Protein AF-A0A852T7P0-F1 (afdb_monomer_lite)

Sequence (126 aa):
MKSQEEKFKQILKGRRVLLIGSQAPQAKSSLEEKYAKDLGCTIVGAIPIYEYEDIPNVKEKLNGFNFDICFLSAGVNAVILASYIAQNFGKIAFDIGSGMETFSTDEVVTDSFINDTIGLDNLMKM

InterPro domains:
  IPR049785 GT-D fold-like domain, firmicutes [NF040628] (3-106)
  IPR055171 GT-D fold-like domain [PF22882] (3-102)

Structure (mmCIF, N/CA/C/O backbone):
data_AF-A0A852T7P0-F1
#
_entry.id   AF-A0A852T7P0-F1
#
loop_
_atom_site.group_PDB
_atom_site.id
_atom_site.type_symbol
_atom_site.label_atom_id
_atom_site.label_alt_id
_atom_site.label_comp_id
_atom_site.label_asym_id
_atom_site.label_entity_id
_atom_site.label_seq_id
_atom_site.pdbx_PDB_ins_code
_atom_site.Cartn_x
_atom_site.Cartn_y
_atom_site.Cartn_z
_atom_site.occupancy
_atom_site.B_iso_or_equiv
_atom_site.auth_seq_id
_atom_site.auth_comp_id
_atom_site.auth_asym_id
_atom_site.auth_atom_id
_atom_site.pdbx_PDB_model_num
ATOM 1 N N . MET A 1 1 ? 3.379 9.599 4.210 1.00 69.44 1 MET A N 1
ATOM 2 C CA . MET A 1 1 ? 4.036 10.421 3.163 1.00 69.44 1 MET A CA 1
ATOM 3 C C . MET A 1 1 ? 4.495 11.741 3.764 1.00 69.44 1 MET A C 1
ATOM 5 O O . MET A 1 1 ? 3.643 12.475 4.249 1.00 69.44 1 MET A O 1
ATOM 9 N N . LYS A 1 2 ? 5.800 12.048 3.728 1.00 75.94 2 LYS A N 1
ATOM 10 C CA . LYS A 1 2 ? 6.367 13.271 4.333 1.00 75.94 2 LYS A CA 1
ATOM 11 C C . LYS A 1 2 ? 5.802 14.572 3.747 1.00 75.94 2 LYS A C 1
ATOM 13 O O . LYS A 1 2 ? 5.472 15.485 4.488 1.00 75.94 2 LYS A O 1
ATOM 18 N N . SER A 1 3 ? 5.616 14.644 2.430 1.00 79.81 3 SER A N 1
ATOM 19 C CA . SER A 1 3 ? 5.152 15.867 1.753 1.00 79.81 3 SER A CA 1
ATOM 20 C C . SER A 1 3 ? 3.690 16.245 2.030 1.00 79.81 3 SER A C 1
ATOM 22 O O . SER A 1 3 ? 3.291 17.367 1.732 1.00 79.81 3 SER A O 1
ATOM 24 N N . GLN A 1 4 ? 2.873 15.327 2.561 1.00 86.94 4 GLN A N 1
ATOM 25 C CA . GLN A 1 4 ? 1.442 15.520 2.843 1.00 86.94 4 GLN A CA 1
ATOM 26 C C . GLN A 1 4 ? 1.046 14.817 4.154 1.00 86.94 4 GLN A C 1
ATOM 28 O O . GLN A 1 4 ? 0.024 14.132 4.219 1.00 86.94 4 GLN A O 1
ATOM 33 N N . GLU A 1 5 ? 1.880 14.943 5.190 1.00 89.19 5 GLU A N 1
ATOM 34 C CA . GLU A 1 5 ? 1.783 14.137 6.415 1.00 89.19 5 GLU A CA 1
ATOM 35 C C . GLU A 1 5 ? 0.405 14.205 7.085 1.00 89.19 5 GLU A C 1
ATOM 37 O O . GLU A 1 5 ? -0.184 13.168 7.383 1.00 89.19 5 GLU A O 1
ATOM 42 N N . GLU A 1 6 ? -0.158 15.401 7.253 1.00 93.81 6 GLU A N 1
ATOM 43 C CA . GLU A 1 6 ? -1.453 15.560 7.924 1.00 93.81 6 GLU A CA 1
ATOM 44 C C . GLU A 1 6 ? -2.608 14.913 7.154 1.00 93.81 6 GLU A C 1
ATOM 46 O O . GLU A 1 6 ? -3.426 14.198 7.732 1.00 93.81 6 GLU A O 1
ATOM 51 N N . LYS A 1 7 ? -2.644 15.068 5.825 1.00 94.00 7 LYS A N 1
ATOM 52 C CA . LYS A 1 7 ? -3.640 14.376 4.991 1.00 94.00 7 LYS A CA 1
ATOM 53 C C . LYS A 1 7 ? -3.451 12.864 5.050 1.00 94.00 7 LYS A C 1
ATOM 55 O O . LYS A 1 7 ? -4.428 12.128 5.113 1.00 94.00 7 LYS A O 1
ATOM 60 N N . PHE A 1 8 ? -2.204 12.398 5.062 1.00 93.62 8 PHE A N 1
ATOM 61 C CA . PHE A 1 8 ? -1.899 10.977 5.183 1.00 93.62 8 PHE A CA 1
ATOM 62 C C . PHE A 1 8 ? -2.403 10.403 6.515 1.00 93.62 8 PHE A C 1
ATOM 64 O O . PHE A 1 8 ? -3.088 9.382 6.514 1.00 93.62 8 PHE A O 1
ATOM 71 N N . LYS A 1 9 ? -2.172 11.095 7.639 1.00 95.31 9 LYS A N 1
ATOM 72 C CA . LYS A 1 9 ? -2.727 10.703 8.946 1.00 95.31 9 LYS A CA 1
ATOM 73 C C . LYS A 1 9 ? -4.258 10.666 8.929 1.00 95.31 9 LYS A C 1
ATOM 75 O O . LYS A 1 9 ? -4.852 9.732 9.462 1.00 95.31 9 LYS A O 1
ATOM 80 N N . GLN A 1 10 ? -4.908 11.634 8.280 1.00 96.25 10 GLN A N 1
ATOM 81 C CA . GLN A 1 10 ? -6.368 11.644 8.123 1.00 96.25 10 GLN A CA 1
ATOM 82 C C . GLN A 1 10 ? -6.884 10.465 7.287 1.00 96.25 10 GLN A C 1
ATOM 84 O O . GLN A 1 10 ? -7.902 9.879 7.646 1.00 96.25 10 GLN A O 1
ATOM 89 N N . ILE A 1 11 ? -6.181 10.092 6.212 1.00 95.38 11 ILE A N 1
ATOM 90 C CA . ILE A 1 11 ? -6.508 8.914 5.391 1.00 95.38 11 ILE A CA 1
ATOM 91 C C . ILE A 1 11 ? -6.413 7.630 6.223 1.00 95.38 11 ILE A C 1
ATOM 93 O O . ILE A 1 11 ? -7.274 6.763 6.095 1.00 95.38 11 ILE A O 1
ATOM 97 N N . LEU A 1 12 ? -5.397 7.507 7.082 1.00 96.62 12 LEU A N 1
ATOM 98 C CA . LEU A 1 12 ? -5.190 6.323 7.919 1.00 96.62 12 LEU A CA 1
ATOM 99 C C . LEU A 1 12 ? -6.191 6.208 9.075 1.00 96.62 12 LEU A C 1
ATOM 101 O O . LEU A 1 12 ? -6.543 5.094 9.457 1.00 96.62 12 LEU A O 1
ATOM 105 N N . LYS A 1 13 ? -6.631 7.330 9.655 1.00 97.88 13 LYS A N 1
ATOM 106 C CA . LYS A 1 13 ? -7.375 7.356 10.922 1.00 97.88 13 LYS A CA 1
ATOM 107 C C . LYS A 1 13 ? -8.581 6.407 10.927 1.00 97.88 13 LYS A C 1
ATOM 109 O O . LYS A 1 13 ? -9.519 6.572 10.148 1.00 97.88 13 LYS A O 1
ATOM 114 N N . GLY A 1 14 ? -8.562 5.429 11.835 1.00 98.00 14 GLY A N 1
ATOM 115 C CA . GLY A 1 14 ? -9.630 4.436 11.997 1.00 98.00 14 GLY A CA 1
ATOM 116 C C . GLY A 1 14 ? -9.821 3.481 10.812 1.00 98.00 14 GLY A C 1
ATOM 117 O O . GLY A 1 14 ? -10.882 2.866 10.706 1.00 98.00 14 GLY A O 1
ATOM 118 N N . ARG A 1 15 ? -8.860 3.388 9.881 1.00 98.25 15 ARG A N 1
ATOM 119 C CA . ARG A 1 15 ? -8.973 2.559 8.671 1.00 98.25 15 ARG A CA 1
ATOM 120 C C . ARG A 1 15 ? -8.245 1.235 8.786 1.00 98.25 15 ARG A C 1
ATOM 122 O O . ARG A 1 15 ? -7.194 1.121 9.415 1.00 98.25 15 ARG A O 1
ATOM 129 N N . ARG A 1 16 ? -8.786 0.248 8.078 1.00 98.56 16 ARG A N 1
ATOM 130 C CA . ARG A 1 16 ? -8.134 -1.028 7.799 1.00 98.56 16 ARG A CA 1
ATOM 131 C C . ARG A 1 16 ? -7.347 -0.900 6.507 1.00 98.56 16 ARG A C 1
ATOM 133 O O . ARG A 1 16 ? -7.917 -0.636 5.447 1.00 98.56 16 ARG A O 1
ATOM 140 N N . VAL A 1 17 ? -6.042 -1.062 6.615 1.00 98.50 17 VAL A N 1
ATOM 141 C CA . VAL A 1 17 ? -5.075 -0.763 5.567 1.00 98.50 17 VAL A CA 1
ATOM 142 C C . VAL A 1 17 ? -4.475 -2.063 5.065 1.00 98.50 17 VAL A C 1
ATOM 144 O O . VAL A 1 17 ? -3.969 -2.862 5.851 1.00 98.50 17 VAL A O 1
ATOM 147 N N . LEU A 1 18 ? -4.521 -2.267 3.756 1.00 98.75 18 LEU A N 1
ATOM 148 C CA . LEU A 1 18 ? -3.802 -3.336 3.077 1.00 98.75 18 LEU A CA 1
ATOM 149 C C . LEU A 1 18 ? -2.593 -2.750 2.341 1.00 98.75 18 LEU A C 1
ATOM 151 O O . LEU A 1 18 ? -2.679 -1.661 1.775 1.00 98.75 18 LEU A O 1
ATOM 155 N N . LEU A 1 19 ? -1.475 -3.470 2.336 1.00 98.69 19 LEU A N 1
ATOM 156 C CA . LEU A 1 19 ? -0.279 -3.093 1.585 1.00 98.69 19 LEU A CA 1
ATOM 157 C C . LEU A 1 19 ? -0.011 -4.120 0.489 1.00 98.69 19 LEU A C 1
ATOM 159 O O . LEU A 1 19 ? -0.083 -5.323 0.741 1.00 98.69 19 LEU A O 1
ATOM 163 N N . ILE A 1 20 ? 0.327 -3.658 -0.711 1.00 98.69 20 ILE A N 1
ATOM 164 C CA . ILE A 1 20 ? 0.736 -4.527 -1.815 1.00 98.69 20 ILE A CA 1
ATOM 165 C C . ILE A 1 20 ? 1.979 -3.943 -2.480 1.00 98.69 20 ILE A C 1
ATOM 167 O O . ILE A 1 20 ? 1.973 -2.794 -2.914 1.00 98.69 20 ILE A O 1
ATOM 171 N N . GLY A 1 21 ? 3.039 -4.739 -2.560 1.00 98.19 21 GLY A N 1
ATOM 172 C CA . GLY A 1 21 ? 4.330 -4.325 -3.106 1.00 98.19 21 GLY A CA 1
ATOM 173 C C . GLY A 1 21 ? 5.467 -5.188 -2.582 1.00 98.19 21 GLY A C 1
ATOM 174 O O . GLY A 1 21 ? 5.312 -5.864 -1.564 1.00 98.19 2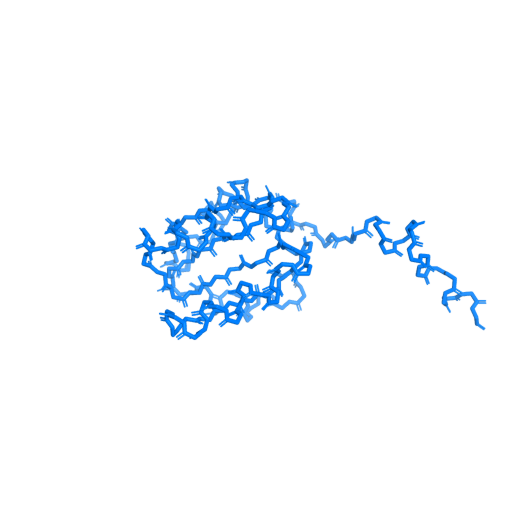1 GLY A O 1
ATOM 175 N N . SER A 1 22 ? 6.620 -5.159 -3.246 1.00 96.12 22 SER A N 1
ATOM 176 C CA . SER A 1 22 ? 7.801 -5.935 -2.831 1.00 96.12 22 SER A CA 1
ATOM 177 C C . SER A 1 22 ? 8.239 -5.613 -1.394 1.00 96.12 22 SER A C 1
ATOM 179 O O . SER A 1 22 ? 8.607 -6.515 -0.645 1.00 96.12 22 SER A O 1
ATOM 181 N N . GLN A 1 23 ? 8.097 -4.348 -0.981 1.00 95.44 23 GLN A N 1
ATOM 182 C CA . GLN A 1 23 ? 8.405 -3.856 0.368 1.00 95.44 23 GLN A CA 1
ATOM 183 C C . GLN A 1 23 ? 7.226 -3.939 1.351 1.00 95.44 23 GLN A C 1
ATOM 185 O O . GLN A 1 23 ? 7.372 -3.589 2.522 1.00 95.44 23 GLN A O 1
ATOM 190 N N . ALA A 1 24 ? 6.049 -4.412 0.922 1.00 97.62 24 ALA A N 1
ATOM 191 C CA . ALA A 1 24 ? 4.848 -4.420 1.759 1.00 97.62 24 ALA A CA 1
ATOM 192 C C . ALA A 1 24 ? 5.021 -5.174 3.094 1.00 97.62 24 ALA A C 1
ATOM 194 O O . ALA A 1 24 ? 4.539 -4.662 4.108 1.00 97.62 24 ALA A O 1
ATOM 195 N N . PRO A 1 25 ? 5.699 -6.343 3.157 1.00 96.38 25 PRO A N 1
ATOM 196 C CA . PRO A 1 25 ? 5.911 -7.039 4.427 1.00 96.38 25 PRO A CA 1
ATOM 197 C C . PRO A 1 25 ? 6.717 -6.221 5.444 1.00 96.38 25 PRO A C 1
ATOM 199 O O . PRO A 1 25 ? 6.334 -6.167 6.609 1.00 96.38 25 PRO A O 1
ATOM 202 N N . GLN A 1 26 ? 7.787 -5.549 5.011 1.00 95.69 26 GLN A N 1
ATOM 203 C CA . GLN A 1 26 ? 8.601 -4.697 5.882 1.00 95.69 26 GLN A CA 1
ATOM 204 C C . GLN A 1 26 ? 7.845 -3.420 6.270 1.00 95.69 26 GLN A C 1
ATOM 206 O O . GLN A 1 26 ? 7.779 -3.058 7.446 1.00 95.69 26 GLN A O 1
ATOM 211 N N . ALA A 1 27 ? 7.207 -2.777 5.291 1.00 96.06 27 ALA A N 1
ATOM 212 C CA . ALA A 1 27 ? 6.433 -1.560 5.490 1.00 96.06 27 ALA A CA 1
ATOM 213 C C . ALA A 1 27 ? 5.255 -1.753 6.456 1.00 96.06 27 ALA A C 1
ATOM 215 O O . ALA A 1 27 ? 4.883 -0.814 7.163 1.00 96.06 27 ALA A O 1
ATOM 216 N N . LYS A 1 28 ? 4.680 -2.963 6.517 1.00 97.06 28 LYS A N 1
ATOM 217 C CA . LYS A 1 28 ? 3.625 -3.307 7.476 1.00 97.06 28 LYS A CA 1
ATOM 218 C C . LYS A 1 28 ? 4.081 -3.062 8.909 1.00 97.06 28 LYS A C 1
ATOM 220 O O . LYS A 1 28 ? 3.416 -2.308 9.614 1.00 97.06 28 LYS A O 1
ATOM 225 N N . SER A 1 29 ? 5.204 -3.652 9.315 1.00 95.44 29 SER A N 1
ATOM 226 C CA . SER A 1 29 ? 5.704 -3.522 10.687 1.00 95.44 29 SER A CA 1
ATOM 227 C C . SER A 1 29 ? 5.986 -2.063 11.044 1.00 95.44 29 SER A C 1
ATOM 229 O O . SER A 1 29 ? 5.565 -1.601 12.101 1.00 95.44 29 SER A O 1
ATOM 231 N N . SER A 1 30 ? 6.604 -1.308 10.131 1.00 94.94 30 SER A N 1
ATOM 232 C CA . SER A 1 30 ? 6.909 0.109 10.360 1.00 94.94 30 SER A CA 1
ATOM 233 C C . SER A 1 30 ? 5.651 0.985 10.462 1.00 94.94 30 SER A C 1
ATOM 235 O O . SER A 1 30 ? 5.578 1.865 11.318 1.00 94.94 30 SER A O 1
ATOM 237 N N . LEU A 1 31 ? 4.628 0.748 9.629 1.00 93.88 31 LEU A N 1
ATOM 238 C CA . LEU A 1 31 ? 3.351 1.470 9.715 1.00 93.88 31 LEU A CA 1
ATOM 239 C C . LEU A 1 31 ? 2.576 1.132 10.992 1.00 93.88 31 LEU A C 1
ATOM 241 O O . LEU A 1 31 ? 1.967 2.025 11.586 1.00 93.88 31 LEU A O 1
ATOM 245 N N . GLU A 1 32 ? 2.576 -0.141 11.398 1.00 95.06 32 GLU A N 1
ATOM 246 C CA . GLU A 1 32 ? 1.929 -0.585 12.633 1.00 95.06 32 GLU A CA 1
ATOM 247 C C . GLU A 1 32 ? 2.548 0.109 13.847 1.00 95.06 32 GLU A C 1
ATOM 249 O O . GLU A 1 32 ? 1.825 0.730 14.627 1.00 95.06 32 GLU A O 1
ATOM 254 N N . GLU A 1 33 ? 3.876 0.075 13.959 1.00 94.50 33 GLU A N 1
ATOM 255 C CA . GLU A 1 33 ? 4.615 0.718 15.045 1.00 94.50 33 GLU A CA 1
ATOM 256 C C . GLU A 1 33 ? 4.378 2.233 15.084 1.00 94.50 33 GLU A C 1
ATOM 258 O O . GLU A 1 33 ? 4.118 2.798 16.146 1.00 94.50 33 GLU A O 1
ATOM 263 N N . LYS A 1 34 ? 4.418 2.891 13.920 1.00 92.62 34 LYS A N 1
ATOM 264 C CA . LYS A 1 34 ? 4.388 4.354 13.835 1.00 92.62 34 LYS A CA 1
ATOM 265 C C . LYS A 1 34 ? 2.995 4.965 13.977 1.00 92.62 34 LYS A C 1
ATOM 267 O O . LYS A 1 34 ? 2.880 6.083 14.470 1.00 92.62 34 LYS A O 1
ATOM 272 N N . TYR A 1 35 ? 1.944 4.291 13.505 1.00 93.75 35 TYR A N 1
ATOM 273 C CA . TYR A 1 35 ? 0.632 4.929 13.335 1.00 93.75 35 TYR A CA 1
ATOM 274 C C . TYR A 1 35 ? -0.558 4.153 13.903 1.00 93.75 35 TYR A C 1
ATOM 276 O O . TYR A 1 35 ? -1.582 4.782 14.179 1.00 93.75 35 TYR A O 1
ATOM 284 N N . ALA A 1 36 ? -0.476 2.828 14.095 1.00 92.75 36 ALA A N 1
ATOM 285 C CA . ALA A 1 36 ? -1.663 2.032 14.434 1.00 92.75 36 ALA A CA 1
ATOM 286 C C . ALA A 1 36 ? -2.318 2.472 15.746 1.00 92.75 36 ALA A C 1
ATOM 288 O O . ALA A 1 36 ? -3.534 2.658 15.796 1.00 92.75 36 ALA A O 1
ATOM 289 N N . LYS A 1 37 ? -1.513 2.697 16.790 1.00 93.69 37 LYS A N 1
ATOM 290 C CA . LYS A 1 37 ? -2.016 3.103 18.107 1.00 93.69 37 LYS A CA 1
ATOM 291 C C . LYS A 1 37 ? -2.609 4.512 18.087 1.00 93.69 37 LYS A C 1
ATOM 293 O O . LYS A 1 37 ? -3.750 4.696 18.502 1.00 93.69 37 LYS A O 1
ATOM 298 N N . ASP A 1 38 ? -1.857 5.484 17.580 1.00 95.56 38 ASP A N 1
ATOM 299 C CA . ASP A 1 38 ? -2.224 6.903 17.669 1.00 95.56 38 ASP A CA 1
ATOM 300 C C . ASP A 1 38 ? -3.373 7.275 16.727 1.00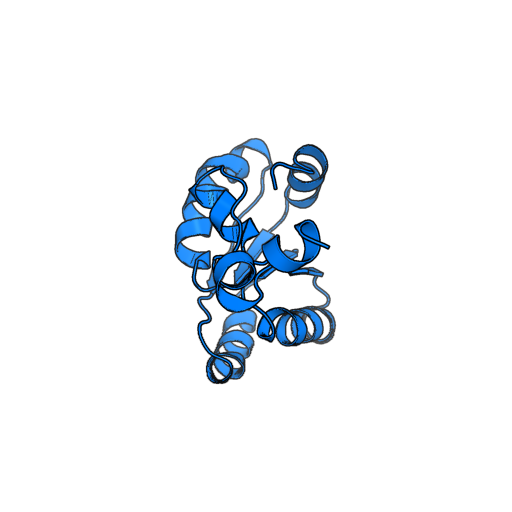 95.56 38 ASP A C 1
ATOM 302 O O . ASP A 1 38 ? -4.204 8.127 17.046 1.00 95.56 38 ASP A O 1
ATOM 306 N N . LEU A 1 39 ? -3.450 6.622 15.565 1.00 96.69 39 LEU A N 1
ATOM 307 C CA . LEU A 1 39 ? -4.494 6.879 14.572 1.00 96.69 39 LEU A CA 1
ATOM 308 C C . LEU A 1 39 ? -5.646 5.870 14.645 1.00 96.69 39 LEU A C 1
ATOM 310 O O . LEU A 1 39 ? -6.637 6.030 13.928 1.00 96.69 39 LEU A O 1
ATOM 314 N N . GLY A 1 40 ? -5.533 4.832 15.478 1.00 96.88 40 GLY A N 1
ATOM 315 C CA . GLY A 1 40 ? -6.506 3.741 15.558 1.00 96.88 40 GLY A CA 1
ATOM 316 C C . GLY A 1 40 ? -6.661 2.969 14.244 1.00 96.88 40 GLY A C 1
ATOM 317 O O . GLY A 1 40 ? -7.735 2.436 13.975 1.00 96.88 40 GLY A O 1
ATOM 318 N N . CYS A 1 41 ? -5.641 2.972 13.382 1.00 97.38 41 CYS A N 1
ATOM 319 C CA . CYS A 1 41 ? -5.657 2.225 12.127 1.00 97.38 41 CYS A CA 1
ATOM 320 C C . CYS A 1 41 ? -5.160 0.789 12.333 1.00 97.38 41 CYS A C 1
ATOM 322 O O . CYS A 1 41 ? -4.463 0.487 13.298 1.00 97.38 41 CYS A O 1
ATOM 324 N N . THR A 1 42 ? -5.493 -0.114 11.416 1.00 98.06 42 THR A N 1
ATOM 325 C CA . THR A 1 42 ? -5.069 -1.521 11.481 1.00 98.06 42 THR A CA 1
ATOM 326 C C . THR A 1 42 ? -4.473 -1.937 10.150 1.00 98.06 42 THR A C 1
ATOM 328 O O . THR A 1 42 ? -5.155 -1.839 9.132 1.00 98.06 42 THR A O 1
ATOM 331 N N . ILE A 1 43 ? -3.234 -2.431 10.136 1.00 97.88 43 ILE A N 1
ATOM 332 C CA . ILE A 1 43 ? -2.629 -2.960 8.910 1.00 97.88 43 ILE A CA 1
ATOM 333 C C . ILE A 1 43 ? -3.031 -4.433 8.765 1.00 97.88 43 ILE A C 1
ATOM 335 O O . ILE A 1 43 ? -2.418 -5.341 9.321 1.00 97.88 43 ILE A O 1
ATOM 339 N N . VAL A 1 44 ? -4.122 -4.683 8.042 1.00 98.19 44 VAL A N 1
ATOM 340 C CA . VAL A 1 44 ? -4.771 -6.005 8.001 1.00 98.19 44 VAL A CA 1
ATOM 341 C C . VAL A 1 44 ? -3.981 -7.046 7.213 1.00 98.19 44 VAL A C 1
ATOM 343 O O . VAL A 1 44 ? -4.208 -8.242 7.376 1.00 98.19 44 VAL A O 1
ATOM 346 N N . GLY A 1 45 ? -3.032 -6.619 6.381 1.00 98.25 45 GLY A N 1
ATOM 347 C CA . GLY A 1 45 ? -2.229 -7.527 5.579 1.00 98.25 45 GLY A CA 1
ATOM 348 C C . GLY A 1 45 ? -1.148 -6.829 4.770 1.00 98.25 45 GLY A C 1
ATOM 349 O O . GLY A 1 45 ? -1.157 -5.610 4.594 1.00 98.25 45 GLY A O 1
ATOM 350 N N . ALA A 1 46 ? -0.241 -7.647 4.254 1.00 98.50 46 ALA A N 1
ATOM 351 C CA . ALA A 1 46 ? 0.752 -7.267 3.267 1.00 98.50 46 ALA A CA 1
ATOM 352 C C . ALA A 1 46 ? 0.851 -8.389 2.230 1.00 98.50 46 ALA A C 1
ATOM 354 O O . ALA A 1 46 ? 1.015 -9.552 2.604 1.00 98.50 46 ALA A O 1
ATOM 355 N N . ILE A 1 47 ? 0.736 -8.053 0.946 1.00 98.62 47 ILE A N 1
ATOM 356 C CA . ILE A 1 47 ? 0.863 -9.012 -0.153 1.00 98.62 47 ILE A CA 1
ATOM 357 C C . ILE A 1 47 ? 2.078 -8.609 -1.000 1.00 98.62 47 ILE A C 1
ATOM 359 O O . ILE A 1 47 ? 2.047 -7.549 -1.627 1.00 98.62 47 ILE A O 1
ATOM 363 N N . PRO A 1 48 ? 3.150 -9.418 -1.035 1.00 98.12 48 PRO A N 1
ATOM 364 C CA . PRO A 1 48 ? 4.260 -9.153 -1.935 1.00 98.12 48 PRO A CA 1
ATOM 365 C C . PRO A 1 48 ? 3.841 -9.388 -3.392 1.00 98.12 48 PRO A C 1
ATOM 367 O O . PRO A 1 48 ? 3.056 -10.295 -3.682 1.00 98.12 48 PRO A O 1
ATOM 370 N N . ILE A 1 49 ? 4.379 -8.562 -4.285 1.00 98.00 49 ILE A N 1
ATOM 371 C CA . ILE A 1 49 ? 4.286 -8.686 -5.742 1.00 98.00 49 ILE A CA 1
ATOM 372 C C . ILE A 1 49 ? 5.626 -8.245 -6.330 1.00 98.00 49 ILE A C 1
ATOM 374 O O . ILE A 1 49 ? 6.174 -7.230 -5.889 1.00 98.00 49 ILE A O 1
ATOM 378 N N . TYR A 1 50 ? 6.142 -9.005 -7.291 1.00 95.94 50 TYR A N 1
ATOM 379 C CA . TYR A 1 50 ? 7.432 -8.743 -7.928 1.00 95.94 50 TYR A CA 1
ATOM 380 C C . TYR A 1 50 ? 7.280 -8.609 -9.439 1.00 95.94 50 TYR A C 1
ATOM 382 O O . TYR A 1 50 ? 7.794 -7.658 -10.019 1.00 95.94 50 TYR A O 1
ATOM 390 N N . GLU A 1 51 ? 6.504 -9.503 -10.048 1.00 96.44 51 GLU A N 1
ATOM 391 C CA . GLU A 1 51 ? 6.378 -9.613 -11.500 1.00 96.44 51 GLU A CA 1
ATOM 392 C C . GLU A 1 51 ? 4.913 -9.465 -11.943 1.00 96.44 51 GLU A C 1
ATOM 394 O O . GLU A 1 51 ? 3.979 -9.464 -11.136 1.00 96.44 51 GLU A O 1
ATOM 399 N N . TYR A 1 52 ? 4.684 -9.326 -13.249 1.00 97.56 52 TYR A N 1
ATOM 400 C CA . TYR A 1 52 ? 3.331 -9.255 -13.814 1.00 97.56 52 TYR A CA 1
ATOM 401 C C . TYR A 1 52 ? 2.537 -10.554 -13.575 1.00 97.56 52 TYR A C 1
ATOM 403 O O . TYR A 1 52 ? 1.339 -10.529 -13.281 1.00 97.56 52 TYR A O 1
ATOM 411 N N . GLU A 1 53 ? 3.218 -11.696 -13.641 1.00 98.19 53 GLU A N 1
ATOM 412 C CA . GLU A 1 53 ? 2.669 -13.044 -13.489 1.00 98.19 53 GLU A CA 1
ATOM 413 C C . GLU A 1 53 ? 2.112 -13.308 -12.084 1.00 98.19 53 GLU A C 1
ATOM 415 O O . GLU A 1 53 ? 1.302 -14.217 -11.903 1.00 98.19 53 GLU A O 1
ATOM 420 N N . ASP A 1 54 ? 2.481 -12.491 -11.094 1.00 98.31 54 ASP A N 1
ATOM 421 C CA . ASP A 1 54 ? 1.964 -12.579 -9.729 1.00 98.31 54 ASP A CA 1
ATOM 422 C C . ASP A 1 54 ? 0.526 -12.050 -9.604 1.00 98.31 54 ASP A C 1
ATOM 424 O O . ASP A 1 54 ? -0.170 -12.368 -8.633 1.00 98.31 54 ASP A O 1
ATOM 428 N N . ILE A 1 55 ? 0.049 -11.243 -10.562 1.00 98.50 55 ILE A N 1
ATOM 429 C CA . ILE A 1 55 ? -1.253 -10.565 -10.479 1.00 98.50 55 ILE A CA 1
ATOM 430 C C . ILE A 1 55 ? -2.411 -11.535 -10.182 1.00 98.50 55 ILE A C 1
ATOM 432 O O . ILE A 1 55 ? -3.200 -11.220 -9.287 1.00 98.50 55 ILE A O 1
ATOM 436 N N . PRO A 1 56 ? -2.566 -12.693 -10.858 1.00 98.50 56 PRO A N 1
ATOM 437 C CA . PRO A 1 56 ? -3.632 -13.643 -10.540 1.00 98.50 56 PRO A CA 1
ATOM 438 C C . PRO A 1 56 ? -3.614 -14.101 -9.074 1.00 98.50 56 PRO A C 1
ATOM 440 O O . PRO A 1 56 ? -4.650 -14.073 -8.412 1.00 98.50 56 PRO A O 1
ATOM 443 N N . ASN A 1 57 ? -2.436 -14.423 -8.534 1.00 98.44 57 ASN A N 1
ATOM 444 C CA . ASN A 1 57 ? -2.264 -14.834 -7.138 1.00 98.44 57 ASN A CA 1
ATOM 445 C C . ASN A 1 57 ? -2.574 -13.686 -6.159 1.00 98.44 57 ASN A C 1
ATOM 447 O O . ASN A 1 57 ? -3.223 -13.887 -5.133 1.00 98.44 57 ASN A O 1
ATOM 451 N N . VAL A 1 58 ? -2.165 -12.453 -6.475 1.00 98.56 58 VAL A N 1
ATOM 452 C CA . VAL A 1 58 ? -2.515 -11.269 -5.669 1.00 98.56 58 VAL A CA 1
ATOM 453 C C . VAL A 1 58 ? -4.031 -11.049 -5.643 1.00 98.56 58 VAL A C 1
ATOM 455 O O . VAL A 1 58 ? -4.598 -10.796 -4.578 1.00 98.56 58 VAL A O 1
ATOM 458 N N . LYS A 1 59 ? -4.704 -11.193 -6.792 1.00 98.50 59 LYS A N 1
ATOM 459 C CA . LYS A 1 59 ? -6.168 -11.092 -6.903 1.00 98.50 59 LYS A CA 1
ATOM 460 C C . LYS A 1 59 ? -6.893 -12.153 -6.082 1.00 98.50 59 LYS A C 1
ATOM 462 O O . LYS A 1 59 ? -7.921 -11.843 -5.487 1.00 98.50 59 LYS A O 1
ATOM 467 N N . GLU A 1 60 ? -6.361 -13.369 -6.029 1.00 98.44 60 GLU A N 1
ATOM 468 C CA . GLU A 1 60 ? -6.904 -14.440 -5.196 1.00 98.44 60 GLU A CA 1
ATOM 469 C C . GLU A 1 60 ? -6.746 -14.122 -3.703 1.00 98.44 60 GLU A C 1
ATOM 471 O O . GLU A 1 60 ? -7.730 -14.146 -2.960 1.00 98.44 60 GLU A O 1
ATOM 476 N N . LYS A 1 61 ? -5.537 -13.735 -3.272 1.00 98.50 61 LYS A N 1
ATOM 477 C CA . LYS A 1 61 ? -5.236 -13.391 -1.871 1.00 98.50 61 LYS A CA 1
ATOM 478 C C . LYS A 1 61 ? -6.077 -12.233 -1.342 1.00 98.50 61 LYS A C 1
ATOM 480 O O . LYS A 1 61 ? -6.425 -12.234 -0.163 1.00 98.50 61 LYS A O 1
ATOM 485 N N . LEU A 1 62 ? -6.429 -11.267 -2.194 1.00 98.25 62 LEU A N 1
ATOM 486 C CA . LEU A 1 62 ? -7.288 -10.135 -1.828 1.00 98.25 62 LEU A CA 1
ATOM 487 C C . LEU A 1 62 ? -8.623 -10.570 -1.199 1.00 98.25 62 LEU A C 1
ATOM 489 O O . LEU A 1 62 ? -9.112 -9.884 -0.304 1.00 98.25 62 LEU A O 1
ATOM 493 N N . ASN A 1 63 ? -9.173 -11.724 -1.590 1.00 97.31 63 ASN A N 1
ATOM 494 C CA . ASN A 1 63 ? -10.427 -12.247 -1.034 1.00 97.31 63 ASN A CA 1
ATOM 495 C C . ASN A 1 63 ? -10.334 -12.596 0.461 1.00 97.31 63 ASN A C 1
ATOM 497 O O . ASN A 1 63 ? -11.353 -12.644 1.146 1.00 97.31 63 ASN A O 1
ATOM 501 N N . GLY A 1 64 ? -9.124 -12.831 0.977 1.00 97.88 64 GLY A N 1
ATOM 502 C CA . GLY A 1 64 ? -8.884 -13.138 2.388 1.00 97.88 64 GLY A CA 1
ATOM 503 C C . GLY A 1 64 ? -8.819 -11.911 3.300 1.00 97.88 64 GLY A C 1
ATOM 504 O O . GLY A 1 64 ? -8.735 -12.069 4.517 1.00 97.88 64 GLY A O 1
ATOM 505 N N . PHE A 1 65 ? -8.849 -10.692 2.752 1.00 98.25 65 PHE A N 1
ATOM 506 C CA . PHE A 1 65 ? -8.666 -9.464 3.524 1.00 98.25 65 PHE A CA 1
ATOM 507 C C . PHE A 1 65 ? -9.916 -8.590 3.520 1.00 98.25 65 PHE A C 1
ATOM 509 O O . PHE A 1 65 ? -10.513 -8.312 2.484 1.00 98.25 65 PHE A O 1
ATOM 516 N N . ASN A 1 66 ? -10.264 -8.060 4.693 1.00 97.94 66 ASN A N 1
ATOM 517 C CA . ASN A 1 66 ? -11.287 -7.030 4.826 1.00 97.94 66 ASN A CA 1
ATOM 518 C C . ASN A 1 66 ? -10.617 -5.684 5.12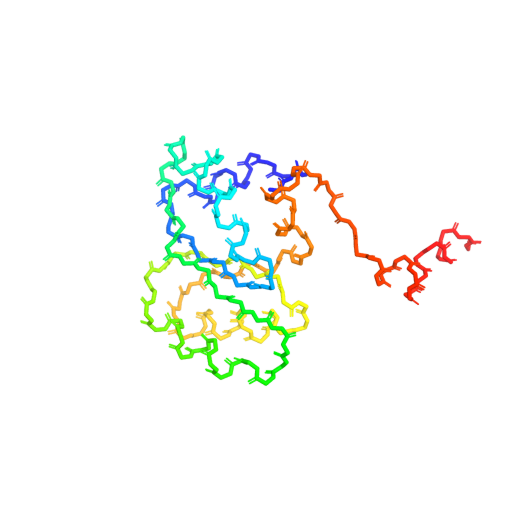6 1.00 97.94 66 ASN A C 1
ATOM 520 O O . ASN A 1 66 ? -10.171 -5.438 6.247 1.00 97.94 66 ASN A O 1
ATOM 524 N N . PHE A 1 67 ? -10.533 -4.830 4.110 1.00 98.69 67 PHE A N 1
ATOM 525 C CA . PHE A 1 67 ? -9.828 -3.552 4.154 1.00 98.69 67 PHE A CA 1
ATOM 526 C C . PHE A 1 67 ? -10.714 -2.399 3.663 1.00 98.69 67 PHE A C 1
ATOM 528 O O . PHE A 1 67 ? -11.757 -2.605 3.034 1.00 98.69 67 PHE A O 1
ATOM 535 N N . ASP A 1 68 ? -10.299 -1.174 3.979 1.00 98.44 68 ASP A N 1
ATOM 536 C CA . ASP A 1 68 ? -10.947 0.064 3.536 1.00 98.44 68 ASP A CA 1
ATOM 537 C C . ASP A 1 68 ? -10.109 0.767 2.468 1.00 98.44 68 ASP A C 1
ATOM 539 O O . ASP A 1 68 ? -10.650 1.261 1.477 1.00 98.44 68 ASP A O 1
ATOM 543 N N . ILE A 1 69 ? -8.786 0.765 2.661 1.00 98.31 69 ILE A N 1
ATOM 544 C CA . ILE A 1 69 ? -7.810 1.345 1.739 1.00 98.31 69 ILE A CA 1
ATOM 545 C C . ILE A 1 69 ? -6.668 0.364 1.461 1.00 98.31 69 ILE A C 1
ATOM 547 O O . ILE A 1 69 ? -6.286 -0.421 2.332 1.00 98.31 69 ILE A O 1
ATOM 551 N N . CYS A 1 70 ? -6.116 0.430 0.253 1.00 98.62 70 CYS A N 1
ATOM 552 C CA . CYS A 1 70 ? -4.925 -0.305 -0.156 1.00 98.62 70 CYS A CA 1
ATOM 553 C C . CYS A 1 70 ? -3.831 0.670 -0.612 1.00 98.62 70 CYS A C 1
ATOM 555 O O . CYS A 1 70 ? -4.101 1.549 -1.429 1.00 98.62 70 CYS A O 1
ATOM 557 N N . PHE A 1 71 ? -2.600 0.507 -0.130 1.00 98.25 71 PHE A N 1
ATOM 558 C CA . PHE A 1 71 ? -1.429 1.193 -0.685 1.00 98.25 71 PHE A CA 1
ATOM 559 C C . PHE A 1 71 ? -0.659 0.245 -1.601 1.00 98.25 71 PHE A C 1
ATOM 561 O O . PHE A 1 71 ? -0.327 -0.871 -1.203 1.00 98.25 71 PHE A O 1
ATOM 568 N N . LEU A 1 72 ? -0.396 0.697 -2.824 1.00 98.44 72 LEU A N 1
ATOM 569 C CA . LEU A 1 72 ? 0.269 -0.054 -3.882 1.00 98.44 72 LEU A CA 1
ATOM 570 C C . LEU A 1 72 ? 1.668 0.513 -4.135 1.00 98.44 72 LEU A C 1
ATOM 572 O O . LEU A 1 72 ? 1.839 1.719 -4.279 1.00 98.44 72 LEU A O 1
ATOM 576 N N . SER A 1 73 ? 2.650 -0.375 -4.221 1.00 96.56 73 SER A N 1
ATOM 577 C CA . SER A 1 73 ? 4.012 -0.103 -4.680 1.00 96.56 73 SER A CA 1
ATOM 578 C C . SER A 1 73 ? 4.434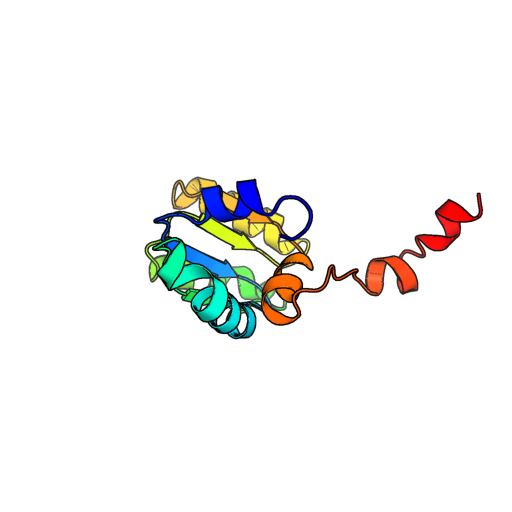 -1.249 -5.597 1.00 96.56 73 SER A C 1
ATOM 580 O O . SER A 1 73 ? 5.051 -2.222 -5.170 1.00 96.56 73 SER A O 1
ATOM 582 N N . ALA A 1 74 ? 3.965 -1.198 -6.846 1.00 96.31 74 ALA A N 1
ATOM 583 C CA . ALA A 1 74 ? 4.081 -2.313 -7.791 1.00 96.31 74 ALA A CA 1
ATOM 584 C C . ALA A 1 74 ? 4.347 -1.857 -9.239 1.00 96.31 74 ALA A C 1
ATOM 586 O O . ALA A 1 74 ? 4.029 -2.577 -10.185 1.00 96.31 74 ALA A O 1
ATOM 587 N N . GLY A 1 75 ? 4.874 -0.641 -9.428 1.00 92.69 75 GLY A N 1
ATOM 588 C CA . GLY A 1 75 ? 5.104 -0.059 -10.753 1.00 92.69 75 GLY A CA 1
ATOM 589 C C . GLY A 1 75 ? 3.848 -0.111 -11.630 1.00 92.69 75 GLY A C 1
ATOM 590 O O . GLY A 1 75 ? 2.739 0.139 -11.165 1.00 92.69 75 GLY A O 1
ATOM 591 N N . VAL A 1 76 ? 4.000 -0.516 -12.893 1.00 93.50 76 VAL A N 1
ATOM 592 C CA . VAL A 1 76 ? 2.885 -0.623 -13.856 1.00 93.50 76 VAL A CA 1
ATOM 593 C C . VAL A 1 76 ? 1.759 -1.544 -13.357 1.00 93.50 76 VAL A C 1
ATOM 595 O O . VAL A 1 76 ? 0.581 -1.284 -13.623 1.00 93.50 76 VAL A O 1
ATOM 598 N N . ASN A 1 77 ? 2.077 -2.574 -12.565 1.00 97.50 77 ASN A N 1
ATOM 599 C CA . ASN A 1 77 ? 1.078 -3.498 -12.020 1.00 97.50 77 ASN A CA 1
ATOM 600 C C . ASN A 1 77 ? 0.118 -2.806 -11.037 1.00 97.50 77 ASN A C 1
ATOM 602 O O . ASN A 1 77 ? -1.018 -3.261 -10.869 1.00 97.50 77 ASN A O 1
ATOM 606 N N . ALA A 1 78 ? 0.522 -1.682 -10.432 1.00 98.00 78 ALA A N 1
ATOM 607 C CA . ALA A 1 78 ? -0.340 -0.894 -9.556 1.00 98.00 78 ALA A CA 1
ATOM 608 C C . ALA A 1 78 ? -1.584 -0.374 -10.294 1.00 98.00 78 ALA A C 1
ATOM 610 O O . ALA A 1 78 ? -2.673 -0.419 -9.731 1.00 98.00 78 ALA A O 1
ATOM 611 N N . VAL A 1 79 ? -1.478 0.020 -11.569 1.00 96.88 79 VAL A N 1
ATOM 612 C CA . VAL A 1 79 ? -2.624 0.500 -12.369 1.00 96.88 79 VAL A CA 1
ATOM 613 C C . VAL A 1 79 ? -3.668 -0.605 -12.574 1.00 96.88 79 VAL A C 1
ATOM 615 O O . VAL A 1 79 ? -4.878 -0.373 -12.462 1.00 96.88 79 VAL A O 1
ATOM 618 N N . ILE A 1 80 ? -3.201 -1.828 -12.834 1.00 98.06 80 ILE A N 1
ATOM 619 C CA . ILE A 1 80 ? -4.054 -3.006 -13.028 1.00 98.06 80 ILE A CA 1
ATOM 620 C C . ILE A 1 80 ? -4.752 -3.369 -11.714 1.00 98.06 80 ILE A C 1
ATOM 622 O O . ILE A 1 80 ? -5.969 -3.572 -11.681 1.00 98.06 80 ILE A O 1
ATOM 626 N N . LEU A 1 81 ? -3.986 -3.440 -10.623 1.00 98.56 81 LEU A N 1
ATOM 627 C CA . LEU A 1 81 ? -4.499 -3.817 -9.309 1.00 98.56 81 LEU A CA 1
ATOM 628 C C . LEU A 1 81 ? -5.422 -2.751 -8.717 1.00 98.56 81 LEU A C 1
ATOM 630 O O . LEU A 1 81 ? -6.461 -3.109 -8.171 1.00 98.56 81 LEU A O 1
ATOM 634 N N . ALA A 1 82 ? -5.107 -1.463 -8.866 1.00 98.50 82 ALA A N 1
ATOM 635 C CA . ALA A 1 82 ? -5.953 -0.373 -8.387 1.00 98.50 82 ALA A CA 1
ATOM 636 C C . ALA A 1 82 ? -7.338 -0.415 -9.042 1.00 98.50 82 ALA A C 1
ATOM 638 O O . ALA A 1 82 ? -8.359 -0.367 -8.353 1.00 98.50 82 ALA A O 1
ATOM 639 N N . SER A 1 83 ? -7.369 -0.589 -10.367 1.00 98.06 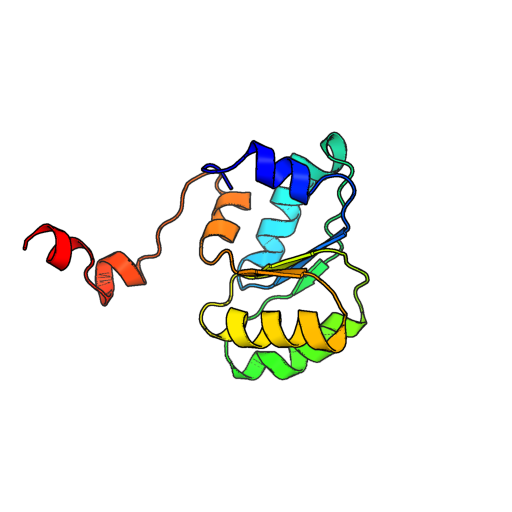83 SER A N 1
ATOM 640 C CA . SER A 1 83 ? -8.612 -0.705 -11.135 1.00 98.06 83 SER A CA 1
ATOM 641 C C . SER A 1 83 ? -9.417 -1.938 -10.714 1.00 98.06 83 SER A C 1
ATOM 643 O O . SER A 1 83 ? -10.624 -1.851 -10.486 1.00 98.06 83 SER A O 1
ATOM 645 N N . TYR A 1 84 ? -8.744 -3.080 -10.542 1.00 98.50 84 TYR A N 1
ATOM 646 C CA . TYR A 1 84 ? -9.373 -4.313 -10.071 1.00 98.50 84 TYR A CA 1
ATOM 647 C C . TYR A 1 84 ? -9.968 -4.166 -8.663 1.00 98.50 84 TYR A C 1
ATOM 649 O O . TYR A 1 84 ? -11.116 -4.560 -8.453 1.00 98.50 84 TYR A O 1
ATOM 657 N N . ILE A 1 85 ? -9.227 -3.575 -7.719 1.00 98.62 85 ILE A N 1
ATOM 658 C CA . ILE A 1 85 ? -9.674 -3.340 -6.337 1.00 98.62 85 ILE A CA 1
ATOM 659 C C . ILE A 1 85 ? -10.915 -2.440 -6.315 1.00 98.62 85 ILE A C 1
ATOM 661 O O . ILE A 1 85 ? -11.896 -2.763 -5.640 1.00 98.62 85 ILE A O 1
ATOM 665 N N . ALA A 1 86 ? -10.907 -1.352 -7.087 1.00 98.06 86 ALA A N 1
ATOM 666 C CA . ALA A 1 86 ? -12.047 -0.447 -7.178 1.00 98.06 86 ALA A CA 1
ATOM 667 C C . ALA A 1 86 ? -13.298 -1.156 -7.722 1.00 98.06 86 ALA A C 1
ATOM 669 O O . ALA A 1 86 ? -14.368 -1.059 -7.125 1.00 98.06 86 ALA A O 1
ATOM 670 N N . GLN A 1 87 ? -13.163 -1.909 -8.816 1.00 98.31 87 GLN A N 1
ATOM 671 C CA . GLN A 1 87 ? -14.298 -2.549 -9.488 1.00 98.31 87 GLN A CA 1
ATOM 672 C C . GLN A 1 87 ? -14.856 -3.762 -8.734 1.00 98.31 87 GLN A C 1
ATOM 674 O O . GLN A 1 87 ? -16.067 -3.958 -8.720 1.00 98.31 87 GLN A O 1
ATOM 679 N N . ASN A 1 88 ? -13.998 -4.576 -8.112 1.00 98.25 88 ASN A N 1
ATOM 680 C CA . ASN A 1 88 ? -14.411 -5.860 -7.530 1.00 98.25 88 ASN A CA 1
ATOM 681 C C . ASN A 1 88 ? -14.672 -5.782 -6.023 1.00 98.25 88 ASN A C 1
ATOM 683 O O . ASN A 1 88 ? -15.454 -6.571 -5.503 1.00 98.25 88 ASN A O 1
ATOM 687 N N . PHE A 1 89 ? -14.051 -4.831 -5.317 1.00 98.00 89 PHE A N 1
ATOM 688 C CA . PHE A 1 89 ? -14.204 -4.691 -3.865 1.00 98.00 89 PHE A CA 1
ATOM 689 C C . PHE A 1 89 ? -14.882 -3.374 -3.461 1.00 98.00 89 PHE A C 1
ATOM 691 O O . PHE A 1 89 ? -15.234 -3.206 -2.290 1.00 98.00 89 PHE A O 1
ATOM 698 N N . GLY A 1 90 ? -15.044 -2.421 -4.390 1.00 97.94 90 GLY A N 1
ATOM 699 C CA . GLY A 1 90 ? -15.566 -1.087 -4.082 1.00 97.94 90 GLY A CA 1
ATOM 700 C C . GLY A 1 90 ? -14.676 -0.315 -3.101 1.00 97.94 90 GLY A C 1
ATOM 701 O O . GLY A 1 90 ? -15.176 0.499 -2.325 1.00 97.94 90 GLY A O 1
ATOM 702 N N . LYS A 1 91 ? -13.372 -0.624 -3.067 1.00 98.00 91 LYS A N 1
ATOM 703 C CA . LYS A 1 91 ? -12.386 -0.029 -2.149 1.00 98.00 91 LYS A CA 1
ATOM 704 C C . LYS A 1 91 ? -11.463 0.937 -2.876 1.00 98.00 91 LYS A C 1
ATOM 706 O O . LYS A 1 91 ? -11.371 0.932 -4.100 1.00 98.00 91 LYS A O 1
ATOM 711 N N . ILE A 1 92 ? -10.757 1.753 -2.101 1.00 97.44 92 ILE A N 1
ATOM 712 C CA . ILE A 1 92 ? -9.814 2.740 -2.628 1.00 97.44 92 ILE A CA 1
ATOM 713 C C . ILE A 1 92 ? -8.407 2.144 -2.617 1.00 97.44 92 ILE A C 1
ATOM 715 O O . ILE A 1 92 ? -7.958 1.625 -1.595 1.00 97.44 92 ILE A O 1
ATOM 719 N N . ALA A 1 93 ? -7.704 2.254 -3.740 1.00 98.06 93 ALA A N 1
ATOM 720 C CA . ALA A 1 93 ? -6.303 1.884 -3.854 1.00 98.06 93 ALA A CA 1
ATOM 721 C C . ALA A 1 93 ? -5.477 3.098 -4.300 1.00 98.06 93 ALA A C 1
ATOM 723 O O . ALA A 1 93 ? -5.809 3.740 -5.295 1.00 98.06 93 ALA A O 1
ATOM 724 N N . PHE A 1 94 ? -4.418 3.411 -3.559 1.00 96.81 94 PHE A N 1
ATOM 725 C CA . PHE A 1 94 ? -3.480 4.482 -3.878 1.00 96.81 94 PHE A CA 1
ATOM 726 C C . PHE A 1 94 ? -2.181 3.872 -4.386 1.00 96.81 94 PHE A C 1
ATOM 728 O O . PHE A 1 94 ? -1.524 3.139 -3.646 1.00 96.81 94 PHE A O 1
ATOM 735 N N . ASP A 1 95 ? -1.799 4.197 -5.616 1.00 96.38 95 ASP A N 1
ATOM 736 C CA . ASP A 1 95 ? -0.433 3.970 -6.073 1.00 96.38 95 ASP A CA 1
ATOM 737 C C . ASP A 1 95 ? 0.486 5.017 -5.442 1.00 96.38 95 ASP A C 1
ATOM 739 O O . ASP A 1 95 ? 0.307 6.221 -5.635 1.00 96.38 95 ASP A O 1
ATOM 743 N N . ILE A 1 96 ? 1.420 4.545 -4.621 1.00 93.56 96 ILE A N 1
ATOM 744 C CA . ILE A 1 96 ? 2.389 5.378 -3.911 1.00 93.56 96 ILE A CA 1
ATOM 745 C C . ILE A 1 96 ? 3.826 5.113 -4.364 1.00 93.56 96 ILE A C 1
ATOM 747 O O . ILE A 1 96 ? 4.733 5.759 -3.837 1.00 93.56 96 ILE A O 1
ATOM 751 N N . GLY A 1 97 ? 4.045 4.194 -5.316 1.00 91.94 97 GLY A N 1
ATOM 752 C CA . GLY A 1 97 ? 5.371 3.853 -5.838 1.00 91.94 97 GLY A CA 1
ATOM 753 C C . GLY A 1 97 ? 6.418 3.654 -4.735 1.00 91.94 97 GLY A C 1
ATOM 754 O O . GLY A 1 97 ? 6.151 3.022 -3.707 1.00 91.94 97 GLY A O 1
ATOM 755 N N . SER A 1 98 ? 7.598 4.252 -4.906 1.00 88.75 98 SER A N 1
ATOM 756 C CA . SER A 1 98 ? 8.703 4.220 -3.931 1.00 88.75 98 SER A CA 1
ATOM 757 C C . SER A 1 98 ? 8.350 4.824 -2.563 1.00 88.75 98 SER A C 1
ATOM 759 O O . SER A 1 98 ? 9.044 4.588 -1.580 1.00 88.75 98 SER A O 1
ATOM 761 N N . GLY A 1 99 ? 7.232 5.548 -2.443 1.00 90.38 99 GLY A N 1
ATOM 762 C CA . GLY A 1 99 ? 6.756 6.100 -1.175 1.00 90.38 99 GLY A CA 1
ATOM 763 C C . GLY A 1 99 ? 6.398 5.050 -0.116 1.00 90.38 99 GLY A C 1
ATOM 764 O O . GLY A 1 99 ? 6.250 5.410 1.051 1.00 90.38 99 GLY A O 1
ATOM 765 N N . MET A 1 100 ? 6.273 3.769 -0.485 1.00 93.88 100 MET A N 1
ATOM 766 C CA . MET A 1 100 ? 6.137 2.681 0.491 1.00 93.88 100 MET A CA 1
ATOM 767 C C . MET A 1 100 ? 7.417 2.482 1.310 1.00 93.88 100 MET A C 1
ATOM 769 O O . MET A 1 100 ? 7.331 2.201 2.501 1.00 93.88 100 MET A O 1
ATOM 773 N N . GLU A 1 101 ? 8.592 2.687 0.713 1.00 92.38 101 GLU A N 1
ATOM 774 C CA . GLU A 1 101 ? 9.877 2.556 1.407 1.00 92.38 101 GLU A CA 1
ATOM 775 C C . GLU A 1 101 ? 10.059 3.641 2.477 1.00 92.38 101 GLU A C 1
ATOM 777 O O . GLU A 1 101 ? 10.550 3.362 3.570 1.00 92.38 101 GLU A O 1
ATOM 782 N N . THR A 1 102 ? 9.520 4.845 2.239 1.00 91.25 102 THR A N 1
ATOM 783 C CA . THR A 1 102 ? 9.443 5.921 3.242 1.00 91.25 102 THR A CA 1
ATOM 784 C C . THR A 1 102 ? 8.747 5.483 4.532 1.00 91.25 102 THR A C 1
ATOM 786 O O . THR A 1 102 ? 8.989 6.070 5.585 1.00 91.25 102 THR A O 1
ATOM 789 N N . PHE A 1 103 ? 7.869 4.476 4.496 1.00 91.25 103 PHE A N 1
ATOM 790 C CA . PHE A 1 103 ? 7.254 3.969 5.723 1.00 91.25 103 PHE A CA 1
ATOM 791 C C . PHE A 1 103 ? 8.271 3.322 6.660 1.00 91.25 103 PHE A C 1
ATOM 793 O O . PHE A 1 103 ? 8.089 3.411 7.871 1.00 91.25 103 PHE A O 1
ATOM 800 N N . SER A 1 104 ? 9.331 2.727 6.113 1.00 90.19 104 SER A N 1
ATOM 801 C CA . SER A 1 104 ? 10.375 2.044 6.875 1.00 90.19 104 SER A CA 1
ATOM 802 C C . SER A 1 104 ? 11.611 2.904 7.111 1.00 90.19 104 SER A C 1
ATOM 804 O O . SER A 1 104 ? 12.193 2.822 8.187 1.00 90.19 104 SER A O 1
ATOM 806 N N . THR A 1 105 ? 12.006 3.737 6.148 1.00 89.94 105 THR A N 1
ATOM 807 C CA . THR A 1 105 ? 13.218 4.570 6.261 1.00 89.94 105 THR A CA 1
ATOM 808 C C . THR A 1 105 ? 12.956 5.938 6.883 1.00 89.94 105 THR A C 1
ATOM 810 O O . THR A 1 105 ? 13.877 6.590 7.358 1.00 89.94 105 THR A O 1
ATOM 813 N N . ASP A 1 106 ? 11.700 6.392 6.866 1.00 85.88 106 ASP A N 1
ATOM 814 C CA . ASP A 1 106 ? 11.316 7.780 7.129 1.00 85.88 106 ASP A CA 1
ATOM 815 C C . ASP A 1 106 ? 12.007 8.802 6.206 1.00 85.88 106 ASP A C 1
ATOM 817 O O . ASP A 1 106 ? 12.015 9.994 6.490 1.00 85.88 106 ASP A O 1
ATOM 821 N N . GLU A 1 107 ? 12.545 8.391 5.060 1.00 87.44 107 GLU A N 1
ATOM 822 C CA . GLU A 1 107 ? 13.176 9.281 4.081 1.00 87.44 107 GLU A CA 1
ATOM 823 C C . GLU A 1 107 ? 12.335 9.391 2.809 1.00 87.44 107 GLU A C 1
ATOM 825 O O . GLU A 1 107 ? 11.572 8.489 2.461 1.00 87.44 107 GLU A O 1
ATOM 830 N N . VAL A 1 108 ? 12.427 10.527 2.111 1.00 83.06 108 VAL A N 1
ATOM 831 C CA . VAL A 1 108 ? 11.836 10.636 0.772 1.00 83.06 108 VAL A CA 1
ATOM 832 C C . VAL A 1 108 ? 12.734 9.846 -0.167 1.00 83.06 108 VAL A C 1
ATOM 834 O O . VAL A 1 108 ? 13.864 10.254 -0.414 1.00 83.06 108 VAL A O 1
ATOM 837 N N . VAL A 1 109 ? 12.225 8.722 -0.661 1.00 81.62 109 VAL A N 1
ATOM 838 C CA . VAL A 1 109 ? 12.984 7.829 -1.534 1.00 81.62 109 VAL A CA 1
ATOM 839 C C . VAL A 1 109 ? 12.710 8.179 -2.991 1.00 81.62 109 VAL A C 1
ATOM 841 O O . VAL A 1 109 ? 11.560 8.391 -3.385 1.00 81.62 109 VAL A O 1
ATOM 844 N N . THR A 1 110 ? 13.775 8.240 -3.783 1.00 73.19 110 THR A N 1
ATOM 845 C CA . THR A 1 110 ? 13.727 8.347 -5.242 1.00 73.19 110 THR A CA 1
ATOM 846 C C . THR A 1 110 ? 14.186 7.033 -5.864 1.00 73.19 110 THR A C 1
ATOM 848 O O . THR A 1 110 ? 15.002 6.312 -5.295 1.00 73.19 110 THR A O 1
ATOM 851 N N . ASP A 1 111 ? 13.619 6.692 -7.017 1.00 74.25 111 ASP A N 1
ATOM 852 C CA . ASP A 1 111 ? 13.946 5.460 -7.732 1.00 74.25 111 ASP A CA 1
ATOM 853 C C . ASP A 1 111 ? 15.239 5.645 -8.543 1.00 74.25 111 ASP A C 1
ATOM 8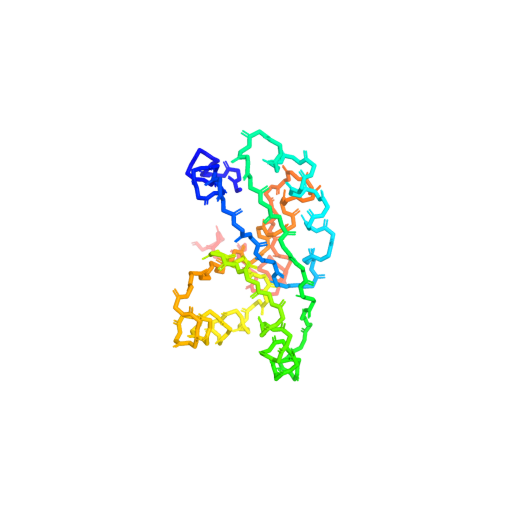55 O O . ASP A 1 111 ? 15.343 6.585 -9.340 1.00 74.25 111 ASP A O 1
ATOM 859 N N . SER A 1 112 ? 16.211 4.745 -8.368 1.00 76.06 112 SER A N 1
ATOM 860 C CA . SER A 1 112 ? 17.444 4.733 -9.162 1.00 76.06 112 SER A CA 1
ATOM 861 C C . SER A 1 112 ? 17.156 4.567 -10.652 1.00 76.06 112 SER A C 1
ATOM 863 O O . SER A 1 112 ? 17.868 5.132 -11.470 1.00 76.06 112 SER A O 1
ATOM 865 N N . PHE A 1 113 ? 16.059 3.913 -11.040 1.00 79.69 113 PHE A N 1
ATOM 866 C CA . PHE A 1 113 ? 15.620 3.848 -12.432 1.00 79.69 113 PHE A CA 1
ATOM 867 C C . PHE A 1 113 ? 15.397 5.244 -13.039 1.00 79.69 113 PHE A C 1
ATOM 869 O O . PHE A 1 113 ? 15.764 5.487 -14.189 1.00 79.69 113 PHE A O 1
ATOM 876 N N . ILE A 1 114 ? 14.849 6.196 -12.276 1.00 80.56 114 ILE A N 1
ATOM 877 C CA . ILE A 1 114 ? 14.594 7.562 -12.763 1.00 80.56 114 ILE A CA 1
ATOM 878 C C . ILE A 1 114 ? 15.909 8.317 -12.988 1.00 80.56 114 ILE A C 1
ATOM 880 O O . ILE A 1 114 ? 16.075 8.992 -14.008 1.00 80.56 114 ILE A O 1
ATOM 884 N N . ASN A 1 115 ? 16.851 8.196 -12.057 1.00 79.31 115 ASN A N 1
ATOM 885 C CA . ASN A 1 115 ? 18.113 8.930 -12.130 1.00 79.31 115 ASN A CA 1
ATOM 886 C C . ASN A 1 115 ? 19.107 8.260 -13.085 1.00 79.31 115 ASN A C 1
ATOM 888 O O . ASN A 1 115 ? 19.682 8.931 -13.937 1.00 79.31 115 ASN A O 1
ATOM 892 N N . ASP A 1 116 ? 19.245 6.939 -13.004 1.00 82.81 116 ASP A N 1
ATOM 893 C CA . ASP A 1 116 ? 20.309 6.188 -13.670 1.00 82.81 116 ASP A CA 1
ATOM 894 C C . ASP A 1 116 ? 19.890 5.672 -15.051 1.00 82.81 116 ASP A C 1
ATOM 896 O O . ASP A 1 116 ? 20.728 5.557 -15.943 1.00 82.81 116 ASP A O 1
ATOM 900 N N . THR A 1 117 ? 18.604 5.345 -15.250 1.00 83.81 117 THR A N 1
ATOM 901 C CA . THR A 1 117 ? 18.113 4.776 -16.521 1.00 83.81 117 THR A CA 1
ATOM 902 C C . THR A 1 117 ? 17.387 5.803 -17.379 1.00 83.81 117 THR A C 1
ATOM 904 O O . THR A 1 117 ? 17.742 5.989 -18.541 1.00 83.81 117 THR A O 1
ATOM 907 N N . ILE A 1 118 ? 16.377 6.485 -16.829 1.00 86.69 118 ILE A N 1
ATOM 908 C CA . ILE A 1 118 ? 15.682 7.559 -17.555 1.00 86.69 118 ILE A CA 1
ATOM 909 C C . ILE A 1 118 ? 16.618 8.764 -17.727 1.00 86.69 118 ILE A C 1
ATOM 911 O O . ILE A 1 118 ? 16.575 9.440 -18.755 1.00 86.69 118 ILE A O 1
ATOM 915 N N . GLY A 1 119 ? 17.490 9.014 -16.745 1.00 85.62 119 GLY A N 1
ATOM 916 C CA . GLY A 1 119 ? 18.439 10.117 -16.791 1.00 85.62 119 GLY A CA 1
ATOM 917 C C . GLY A 1 119 ? 17.746 11.457 -16.595 1.00 85.62 119 GLY A C 1
ATOM 918 O O . GLY A 1 119 ? 17.909 12.348 -17.425 1.00 85.62 119 GLY A O 1
ATOM 919 N N . LEU A 1 120 ? 16.961 11.611 -15.521 1.00 82.75 120 LEU A N 1
ATOM 920 C CA . LEU A 1 120 ? 16.254 12.864 -15.216 1.00 82.75 120 LEU A CA 1
ATOM 921 C C . LEU A 1 120 ? 17.191 14.086 -15.213 1.00 82.75 120 LEU A C 1
ATOM 923 O O . LEU A 1 120 ? 16.808 15.163 -15.665 1.00 82.75 120 LEU A O 1
ATOM 927 N N . ASP A 1 121 ? 18.444 13.907 -14.801 1.00 85.12 121 ASP A N 1
ATOM 928 C CA . ASP A 1 121 ? 19.476 14.946 -14.852 1.00 85.12 121 ASP A CA 1
ATOM 929 C C . ASP A 1 121 ? 19.719 15.502 -16.261 1.00 85.12 121 ASP A C 1
ATOM 931 O O . ASP A 1 121 ? 20.157 16.642 -16.407 1.00 85.12 121 ASP A O 1
ATOM 935 N N . ASN A 1 122 ? 19.440 14.727 -17.312 1.00 86.25 122 ASN A N 1
ATOM 936 C CA . ASN A 1 122 ? 19.549 15.196 -18.690 1.00 86.25 122 ASN A CA 1
ATOM 937 C C . ASN A 1 122 ? 18.520 16.289 -18.991 1.00 86.25 122 ASN A C 1
ATOM 939 O O . ASN A 1 122 ? 18.844 17.211 -19.729 1.00 86.25 122 ASN A O 1
ATOM 943 N N . LEU A 1 123 ? 17.327 16.230 -18.386 1.00 83.50 123 LEU A N 1
ATOM 944 C CA . LEU A 1 123 ? 16.313 17.280 -18.509 1.00 83.50 123 LEU A CA 1
ATOM 945 C C . LEU A 1 123 ? 16.770 18.578 -17.835 1.00 83.50 123 LEU A C 1
ATOM 947 O O . LEU A 1 123 ? 16.535 19.657 -18.360 1.00 83.50 123 LEU A O 1
ATOM 951 N N . MET A 1 124 ? 17.449 18.480 -16.690 1.00 84.81 124 MET A N 1
ATOM 952 C CA . MET A 1 124 ? 17.926 19.649 -15.938 1.00 84.81 124 MET A CA 1
ATOM 953 C C . MET A 1 124 ? 19.139 20.335 -16.579 1.00 84.81 124 MET A C 1
ATOM 955 O O . MET A 1 124 ? 19.493 21.446 -16.191 1.00 84.81 124 MET A O 1
ATOM 959 N N . LYS A 1 125 ? 19.797 19.662 -17.528 1.00 86.62 125 LYS A N 1
ATOM 960 C CA . LYS A 1 125 ? 20.914 20.197 -18.318 1.00 86.62 125 LYS A CA 1
ATOM 961 C C . LYS A 1 125 ? 20.461 20.859 -19.627 1.00 86.62 125 LYS A C 1
ATOM 963 O O . LYS A 1 125 ? 21.324 21.368 -20.343 1.00 86.62 125 LYS A O 1
ATOM 968 N N . MET A 1 126 ? 19.166 20.808 -19.956 1.00 80.31 126 MET A N 1
ATOM 969 C CA . MET A 1 126 ? 18.568 21.520 -21.096 1.00 80.31 126 MET A CA 1
ATOM 970 C C . MET A 1 126 ? 18.330 22.989 -20.755 1.00 80.31 126 MET A C 1
ATOM 972 O O . MET A 1 126 ? 18.539 23.820 -21.666 1.00 80.31 126 MET A O 1
#

Foldseek 3Di:
DVVPVVVVLVVQALWAEEEEEQCQVVLQVLCCVPRCVPRVGHPFYYHYDDDPVCLVVVLVVVVVTDTAEYEYAHPPVQVVVQVVCCVPVVHGYDDPHCVSVCSNPVDDDDDCCVCPPVNVVVVVVD

Organism: NCBI:txid86668

Secondary structure (DSSP, 8-state):
-GGGHHHHHHHHTT-EEEEEETTHHHHHHHHIIIIIHHHT-EEEEEE---SGGGHHHHHHHHTT---SEEEEE-THHHHHHHHHHHHHH--EEEE-GGGGTHHHH-S----HIIIIII-HHHHHT-

pLDDT: mean 93.52, std 6.65, range [69.44, 98.75]

Radius of gyration: 15.2 Å; chains: 1; bounding box: 36×36×39 Å